Protein AF-A0A8D8GTT7-F1 (afdb_monomer_lite)

Structure (mmCIF, N/CA/C/O backbone):
data_AF-A0A8D8GTT7-F1
#
_entry.id   AF-A0A8D8GTT7-F1
#
loop_
_atom_site.group_PDB
_atom_site.id
_atom_site.type_symbol
_atom_site.label_atom_id
_atom_site.label_alt_id
_atom_site.label_comp_id
_atom_site.label_asym_id
_atom_site.label_entity_id
_atom_site.label_seq_id
_atom_site.pdbx_PDB_ins_code
_atom_site.Cartn_x
_atom_site.Cartn_y
_atom_site.Cartn_z
_atom_site.occupancy
_atom_site.B_iso_or_equiv
_atom_site.auth_seq_id
_atom_site.auth_comp_id
_atom_site.auth_asym_id
_atom_site.auth_atom_id
_atom_site.pdbx_PDB_model_num
ATOM 1 N N . LEU A 1 1 ? 1.582 7.069 -8.008 1.00 61.53 1 LEU A N 1
ATOM 2 C CA . LEU A 1 1 ? 1.703 7.509 -9.426 1.00 61.53 1 LEU A CA 1
ATOM 3 C C . LEU A 1 1 ? 2.806 8.546 -9.650 1.00 61.53 1 LEU A C 1
ATOM 5 O O . LEU A 1 1 ? 3.603 8.346 -10.556 1.00 61.53 1 LEU A O 1
ATOM 9 N N . ALA A 1 2 ? 2.917 9.606 -8.837 1.00 77.06 2 ALA A N 1
ATOM 10 C CA . ALA A 1 2 ? 4.012 10.581 -8.972 1.00 77.06 2 ALA A CA 1
ATOM 11 C C . ALA A 1 2 ? 5.412 9.931 -8.905 1.00 77.06 2 ALA A C 1
ATOM 13 O O . ALA A 1 2 ? 6.257 10.227 -9.741 1.00 77.06 2 ALA A O 1
ATOM 14 N N . ALA A 1 3 ? 5.618 8.973 -7.991 1.00 79.38 3 ALA A N 1
ATOM 15 C CA . ALA A 1 3 ? 6.864 8.206 -7.886 1.00 79.38 3 ALA A CA 1
ATOM 16 C C . ALA A 1 3 ? 7.185 7.370 -9.147 1.00 79.38 3 ALA A C 1
ATOM 18 O O . ALA A 1 3 ? 8.339 7.277 -9.541 1.00 79.38 3 ALA A O 1
ATOM 19 N N . TRP A 1 4 ? 6.172 6.838 -9.850 1.00 80.38 4 TRP A N 1
ATOM 20 C CA . TRP A 1 4 ? 6.365 6.100 -11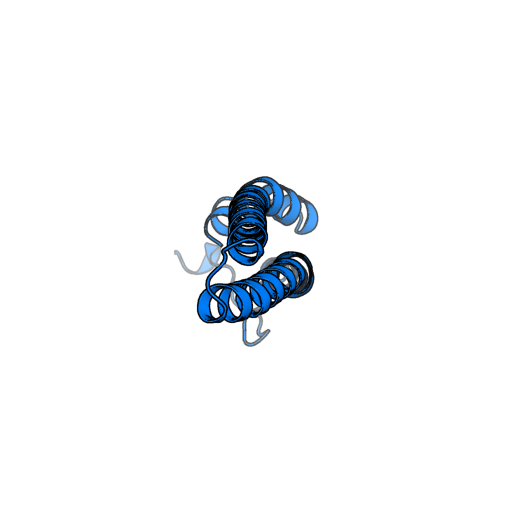.115 1.00 80.38 4 TRP A CA 1
ATOM 21 C C . TRP A 1 4 ? 6.848 7.002 -12.254 1.00 80.38 4 TRP A C 1
ATOM 23 O O . TRP A 1 4 ? 7.652 6.593 -13.082 1.00 80.38 4 TRP A O 1
ATOM 33 N N . ARG A 1 5 ? 6.373 8.252 -12.291 1.00 77.88 5 ARG A N 1
ATOM 34 C CA . ARG A 1 5 ? 6.825 9.242 -13.282 1.00 77.88 5 ARG A CA 1
ATOM 35 C C . ARG A 1 5 ? 8.234 9.766 -12.999 1.00 77.88 5 ARG A C 1
ATOM 37 O O . ARG A 1 5 ? 8.859 10.312 -13.897 1.00 77.88 5 ARG A O 1
ATOM 44 N N . ARG A 1 6 ? 8.719 9.625 -11.761 1.00 77.31 6 ARG A N 1
ATOM 45 C CA . ARG A 1 6 ? 10.073 10.027 -11.358 1.00 77.31 6 ARG A CA 1
ATOM 46 C C . ARG A 1 6 ? 11.123 8.947 -11.629 1.00 77.31 6 ARG A C 1
ATOM 48 O O . ARG A 1 6 ? 12.304 9.278 -11.681 1.00 77.31 6 ARG A O 1
ATOM 55 N N . THR A 1 7 ? 10.733 7.683 -11.816 1.00 77.44 7 THR A N 1
ATOM 56 C CA . THR A 1 7 ? 11.680 6.616 -12.168 1.00 77.44 7 THR A CA 1
ATOM 57 C C . THR A 1 7 ? 12.070 6.683 -13.645 1.00 77.44 7 THR A C 1
ATOM 59 O O . THR A 1 7 ? 11.242 6.926 -14.521 1.00 77.44 7 THR A O 1
ATOM 62 N N . SER A 1 8 ? 13.356 6.457 -13.931 1.00 71.56 8 SER A N 1
ATOM 63 C CA . SER A 1 8 ? 13.895 6.491 -15.295 1.00 71.56 8 SER A CA 1
ATOM 64 C C . SER A 1 8 ? 13.243 5.430 -16.184 1.00 71.56 8 SER A C 1
ATOM 66 O O . SER A 1 8 ? 13.208 4.252 -15.832 1.00 71.56 8 SER A O 1
ATOM 68 N N . VAL A 1 9 ? 12.802 5.836 -17.377 1.00 69.44 9 VAL A N 1
ATOM 69 C CA . VAL A 1 9 ? 12.178 4.963 -18.393 1.00 69.44 9 VAL A CA 1
ATOM 70 C C . VAL A 1 9 ? 13.164 3.923 -18.953 1.00 69.44 9 VAL A C 1
ATOM 72 O O . VAL A 1 9 ? 12.750 2.934 -19.547 1.00 69.44 9 VAL A O 1
ATOM 75 N N . LYS A 1 10 ? 14.475 4.112 -18.739 1.00 70.31 10 LYS A N 1
ATOM 76 C CA . LYS A 1 10 ? 15.531 3.201 -19.218 1.00 70.31 10 LYS A CA 1
ATOM 77 C C . LYS A 1 10 ? 15.695 1.933 -18.370 1.00 70.31 10 LYS A C 1
ATOM 79 O O . LYS A 1 10 ? 16.365 1.008 -18.814 1.00 70.31 10 LYS A O 1
ATOM 84 N N . LEU A 1 11 ? 15.141 1.908 -17.157 1.00 76.38 11 LEU A N 1
ATOM 85 C CA . LEU A 1 11 ? 15.217 0.762 -16.246 1.00 76.38 11 LEU A CA 1
ATOM 86 C C . LEU A 1 11 ? 14.181 -0.302 -16.615 1.00 76.38 11 LEU A C 1
ATOM 88 O O . LEU A 1 11 ? 13.122 0.006 -17.172 1.00 76.38 11 LEU A O 1
ATOM 92 N N . SER A 1 12 ? 14.463 -1.555 -16.260 1.00 82.56 12 SER A N 1
ATOM 93 C CA . SER A 1 12 ? 13.512 -2.646 -16.465 1.00 82.56 12 SER A CA 1
ATOM 94 C C . SER A 1 12 ? 12.234 -2.425 -15.637 1.00 82.56 12 SER A C 1
ATOM 96 O O . SER A 1 12 ? 12.255 -1.807 -14.571 1.00 82.56 12 SER A O 1
ATOM 98 N N . VAL A 1 13 ? 11.089 -2.922 -16.122 1.00 82.31 13 VAL A N 1
ATOM 99 C CA . VAL A 1 13 ? 9.788 -2.772 -15.433 1.00 82.31 13 VAL A CA 1
ATOM 100 C C . VAL A 1 13 ? 9.830 -3.252 -13.969 1.00 82.31 13 VAL A C 1
ATOM 102 O O . VAL A 1 13 ? 9.313 -2.528 -13.114 1.00 82.31 13 VAL A O 1
ATOM 105 N N . PRO A 1 14 ? 10.464 -4.399 -13.633 1.00 84.75 14 PRO A N 1
ATOM 106 C CA . PRO A 1 14 ? 10.581 -4.849 -12.245 1.00 84.75 14 PRO A CA 1
ATOM 107 C C . PRO A 1 14 ? 11.392 -3.891 -11.363 1.00 84.75 14 PRO A C 1
ATOM 109 O O . PRO A 1 14 ? 10.969 -3.594 -10.249 1.00 84.75 14 PRO A O 1
ATOM 112 N N . GLU A 1 15 ? 12.510 -3.352 -11.860 1.00 85.81 15 GLU A N 1
ATOM 113 C CA . GLU A 1 15 ? 13.337 -2.391 -11.112 1.00 85.81 15 GLU A CA 1
ATOM 114 C C . GLU A 1 15 ? 12.598 -1.066 -10.891 1.00 85.81 15 GLU A C 1
ATOM 116 O O . GLU A 1 15 ? 12.575 -0.544 -9.774 1.00 85.81 15 GLU A O 1
ATOM 121 N N . ARG A 1 16 ? 11.923 -0.541 -11.926 1.00 85.19 16 ARG A N 1
ATOM 122 C CA . ARG A 1 16 ? 11.093 0.673 -11.806 1.00 85.19 16 ARG A CA 1
ATOM 123 C C . ARG A 1 16 ? 9.97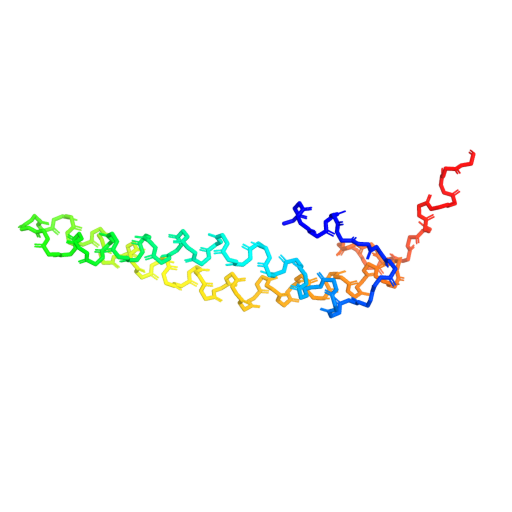4 0.484 -10.788 1.00 85.19 16 ARG A C 1
ATOM 125 O O . ARG A 1 16 ? 9.690 1.406 -10.022 1.00 85.19 16 ARG A O 1
ATOM 132 N N . MET A 1 17 ? 9.347 -0.694 -10.771 1.00 87.31 17 MET A N 1
ATOM 133 C CA . MET A 1 17 ? 8.316 -1.020 -9.786 1.00 87.31 17 MET A CA 1
ATOM 134 C C . MET A 1 17 ? 8.892 -1.125 -8.381 1.00 87.31 17 MET A C 1
ATOM 136 O O . MET A 1 17 ? 8.291 -0.574 -7.465 1.00 87.31 17 MET A O 1
ATOM 140 N N . GLY A 1 18 ? 10.052 -1.764 -8.215 1.00 86.00 18 GLY A N 1
ATOM 141 C CA . GLY A 1 18 ? 10.734 -1.871 -6.927 1.00 86.00 18 GLY A CA 1
ATOM 142 C C . GLY A 1 18 ? 11.028 -0.500 -6.320 1.00 86.00 18 GLY A C 1
ATOM 143 O O . GLY A 1 18 ? 10.629 -0.232 -5.189 1.00 86.00 18 GLY A O 1
ATOM 144 N N . HIS A 1 19 ? 11.619 0.411 -7.098 1.00 86.44 19 HIS A N 1
ATOM 145 C CA . HIS A 1 19 ? 11.874 1.783 -6.647 1.00 86.44 19 HIS A CA 1
ATOM 146 C C . HIS A 1 19 ? 10.586 2.548 -6.324 1.00 86.44 19 HIS A C 1
ATOM 148 O O . HIS A 1 19 ? 10.496 3.205 -5.289 1.00 86.44 19 HIS A O 1
ATOM 154 N N . MET A 1 20 ? 9.566 2.439 -7.179 1.00 87.81 20 MET A N 1
ATOM 155 C CA . MET A 1 20 ? 8.295 3.130 -6.964 1.00 87.81 20 MET A CA 1
ATOM 156 C C . MET A 1 20 ? 7.560 2.624 -5.720 1.00 87.81 20 MET A C 1
ATOM 158 O O . MET A 1 20 ? 7.044 3.430 -4.946 1.00 87.81 20 MET A O 1
ATOM 162 N N . MET A 1 21 ? 7.527 1.307 -5.514 1.00 87.12 21 MET A N 1
ATOM 163 C CA . MET A 1 21 ? 6.926 0.684 -4.336 1.00 87.12 21 MET A CA 1
ATOM 164 C C . MET A 1 21 ? 7.726 0.989 -3.070 1.00 87.12 21 MET A C 1
ATOM 166 O O . MET A 1 21 ? 7.116 1.264 -2.044 1.00 87.12 21 MET A O 1
ATOM 170 N N . SER A 1 22 ? 9.059 1.039 -3.134 1.00 88.44 22 SER A N 1
ATOM 171 C CA . SER A 1 22 ? 9.891 1.381 -1.973 1.00 88.44 22 SER A CA 1
ATOM 172 C C . SER A 1 22 ? 9.563 2.753 -1.379 1.00 88.44 22 SER A C 1
ATOM 174 O O . SER A 1 22 ? 9.691 2.924 -0.173 1.00 88.44 22 SER A O 1
ATOM 176 N N . GLU A 1 23 ? 9.145 3.729 -2.186 1.00 86.88 23 GLU A N 1
ATOM 177 C CA . GLU A 1 23 ? 8.716 5.036 -1.671 1.00 86.88 23 GLU A CA 1
ATOM 178 C C . GLU A 1 23 ? 7.205 5.085 -1.412 1.00 86.88 23 GLU A C 1
ATOM 180 O O . GLU A 1 23 ? 6.753 5.464 -0.330 1.00 86.88 23 GLU A O 1
ATOM 185 N N . ALA A 1 24 ? 6.397 4.700 -2.404 1.00 88.44 24 ALA A N 1
ATOM 186 C CA . ALA A 1 24 ? 4.951 4.882 -2.339 1.00 88.44 24 ALA A CA 1
ATOM 187 C C . ALA A 1 24 ? 4.270 3.883 -1.393 1.00 88.44 24 ALA A C 1
ATOM 189 O O . ALA A 1 24 ? 3.370 4.269 -0.646 1.00 88.44 24 ALA A O 1
ATOM 190 N N . ALA A 1 25 ? 4.695 2.614 -1.393 1.00 87.31 25 ALA A N 1
ATOM 191 C CA . ALA A 1 25 ? 4.078 1.587 -0.554 1.00 87.31 25 ALA A CA 1
ATOM 192 C C . ALA A 1 25 ? 4.390 1.799 0.933 1.00 87.31 25 ALA A C 1
ATOM 194 O O . ALA A 1 25 ? 3.555 1.467 1.775 1.00 87.31 25 ALA A O 1
ATOM 195 N N . VAL A 1 26 ? 5.537 2.404 1.265 1.00 90.06 26 VAL A N 1
ATOM 196 C CA . VAL A 1 26 ? 5.883 2.766 2.649 1.00 90.06 26 VAL A CA 1
ATOM 197 C C . VAL A 1 26 ? 4.905 3.803 3.193 1.00 90.06 26 VAL A C 1
ATOM 199 O O . VAL A 1 26 ? 4.320 3.583 4.250 1.00 90.06 26 VAL A O 1
ATOM 202 N N . SER A 1 27 ? 4.650 4.886 2.449 1.00 91.50 27 SER A N 1
ATOM 203 C CA . SER A 1 27 ? 3.684 5.911 2.870 1.00 91.50 27 SER A CA 1
ATOM 204 C C . SER A 1 27 ? 2.287 5.327 3.081 1.00 91.50 27 SER A C 1
ATOM 206 O O . SER A 1 27 ? 1.657 5.612 4.094 1.00 91.50 27 SER A O 1
ATOM 208 N N . ILE A 1 28 ? 1.816 4.494 2.147 1.00 90.94 28 ILE A N 1
ATOM 209 C CA . ILE A 1 28 ? 0.491 3.865 2.230 1.00 90.94 28 ILE A CA 1
ATOM 210 C 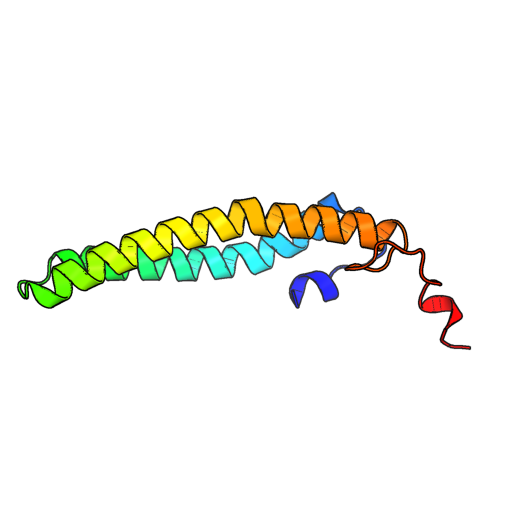C . ILE A 1 28 ? 0.416 2.935 3.443 1.00 90.94 28 ILE A C 1
ATOM 212 O O . ILE A 1 28 ? -0.546 2.994 4.200 1.00 90.94 28 ILE A O 1
ATOM 216 N N . THR A 1 29 ? 1.451 2.122 3.667 1.00 91.94 29 THR A N 1
ATOM 217 C CA . THR A 1 29 ? 1.506 1.196 4.806 1.00 91.94 29 THR A CA 1
ATOM 218 C C . THR A 1 29 ? 1.485 1.937 6.137 1.00 91.94 29 THR A C 1
ATOM 220 O O . THR A 1 29 ? 0.756 1.526 7.032 1.00 91.94 29 THR A O 1
ATOM 223 N N . ILE A 1 30 ? 2.226 3.040 6.272 1.00 92.69 30 ILE A N 1
ATOM 224 C CA . ILE A 1 30 ? 2.230 3.842 7.505 1.00 92.69 30 ILE A CA 1
ATOM 225 C C . ILE A 1 30 ? 0.837 4.417 7.781 1.00 92.69 30 ILE A C 1
ATOM 227 O O . ILE A 1 30 ? 0.348 4.307 8.908 1.00 92.69 30 ILE A O 1
ATOM 231 N N . THR A 1 31 ? 0.185 4.995 6.768 1.00 93.56 31 THR A N 1
ATOM 232 C CA . THR A 1 31 ? -1.176 5.530 6.910 1.00 93.56 31 THR A CA 1
ATOM 233 C C . THR A 1 31 ? -2.160 4.426 7.292 1.00 93.56 31 THR A C 1
ATOM 235 O O . THR A 1 31 ? -2.794 4.523 8.338 1.00 93.56 31 THR A O 1
ATOM 238 N N . SER A 1 32 ? -2.217 3.330 6.527 1.00 92.69 32 SER A N 1
ATOM 239 C CA . SER A 1 32 ? -3.139 2.220 6.800 1.00 92.69 32 SER A CA 1
ATOM 240 C C . SER A 1 32 ? -2.897 1.569 8.163 1.00 92.69 32 SER A C 1
ATOM 242 O O . SER A 1 32 ? -3.855 1.250 8.859 1.00 92.69 32 SER A O 1
ATOM 244 N N . LEU A 1 33 ? -1.638 1.406 8.581 1.00 91.69 33 LEU A N 1
ATOM 245 C CA . LEU A 1 33 ? -1.304 0.854 9.894 1.00 91.69 33 LEU A CA 1
ATOM 246 C C . LEU A 1 33 ? -1.778 1.773 11.025 1.00 91.69 33 LEU A C 1
ATOM 248 O O . LEU A 1 33 ? -2.352 1.303 12.006 1.00 91.69 33 LEU A O 1
ATOM 252 N N . THR A 1 34 ? -1.560 3.079 10.886 1.00 93.94 34 THR A N 1
ATOM 253 C CA . THR A 1 34 ? -1.989 4.057 11.893 1.00 93.94 34 THR A CA 1
ATOM 254 C C . THR A 1 34 ? -3.517 4.118 11.985 1.00 93.94 34 THR A C 1
ATOM 256 O O . THR A 1 34 ? -4.061 4.166 13.091 1.00 93.94 34 THR A O 1
ATOM 259 N N . ASP A 1 35 ? -4.217 4.031 10.852 1.00 92.19 35 ASP A N 1
ATOM 260 C CA . ASP A 1 35 ? -5.680 3.955 10.806 1.00 92.19 35 ASP A CA 1
ATOM 261 C C . ASP A 1 35 ? -6.191 2.676 11.485 1.00 92.19 35 ASP A C 1
ATOM 263 O O . ASP A 1 35 ? -7.087 2.735 12.327 1.00 92.19 35 ASP A O 1
ATOM 267 N N . MET A 1 36 ? -5.581 1.520 11.194 1.00 91.25 36 MET A N 1
ATOM 268 C CA . MET A 1 36 ? -5.921 0.246 11.840 1.00 91.25 36 MET A CA 1
ATOM 269 C C . MET A 1 36 ? -5.764 0.314 13.364 1.00 91.25 36 MET A C 1
ATOM 271 O O . MET A 1 36 ? -6.670 -0.099 14.089 1.00 91.25 36 MET A O 1
ATOM 275 N N . LEU A 1 37 ? -4.655 0.874 13.857 1.00 92.06 37 LEU A N 1
ATOM 276 C CA . LEU A 1 37 ? -4.431 1.072 15.293 1.00 92.06 37 LEU A CA 1
ATOM 277 C C . LEU A 1 37 ? -5.480 2.010 15.904 1.00 92.06 37 LEU A C 1
ATOM 279 O O . LEU A 1 37 ? -6.026 1.719 16.970 1.00 92.06 37 LEU A O 1
ATOM 283 N N . SER A 1 38 ? -5.803 3.103 15.211 1.00 92.31 38 SER A N 1
ATOM 284 C CA . SER A 1 38 ? -6.811 4.071 15.654 1.00 92.31 38 SER A CA 1
ATOM 285 C C . SER A 1 38 ? -8.197 3.432 15.764 1.00 92.31 38 SER A C 1
ATOM 287 O O . SER A 1 38 ? -8.895 3.634 16.759 1.00 92.31 38 SER A O 1
ATOM 289 N N . PHE A 1 39 ? -8.584 2.600 14.793 1.00 90.75 39 PHE A N 1
ATOM 290 C CA . PHE A 1 39 ? -9.854 1.878 14.836 1.00 90.75 39 PHE A CA 1
ATOM 291 C C . PHE A 1 39 ? -9.875 0.778 15.896 1.00 90.75 39 PHE A C 1
ATOM 293 O O . PHE A 1 39 ? -10.896 0.621 16.563 1.00 90.75 39 PHE A O 1
ATOM 300 N N . TRP A 1 40 ? -8.770 0.063 16.123 1.00 87.75 40 TRP A N 1
ATOM 301 C CA . TRP A 1 40 ? -8.682 -0.905 17.222 1.00 87.75 40 TRP A CA 1
ATOM 302 C C . TRP A 1 40 ? -8.854 -0.254 18.591 1.00 87.75 40 TRP A C 1
ATOM 304 O O . TRP A 1 40 ? -9.615 -0.765 19.412 1.00 87.75 40 TRP A O 1
ATOM 314 N N . ILE A 1 41 ? -8.225 0.899 18.822 1.00 91.38 41 ILE A N 1
ATOM 315 C CA . ILE A 1 41 ? -8.434 1.672 20.053 1.00 91.38 41 ILE A CA 1
ATOM 316 C C . ILE A 1 41 ? -9.885 2.177 20.123 1.00 91.38 41 ILE A C 1
ATOM 318 O O . ILE A 1 41 ? -10.505 2.132 21.185 1.00 91.38 41 ILE A O 1
ATOM 322 N N . GLY A 1 42 ? -10.464 2.588 18.992 1.00 88.94 42 GLY A N 1
ATOM 323 C CA . GLY A 1 42 ? -11.857 3.031 18.901 1.00 88.94 42 GLY A CA 1
ATOM 324 C C . GLY A 1 42 ? -12.892 1.962 19.277 1.00 88.94 42 GLY A C 1
ATOM 325 O O . GLY A 1 42 ? -13.932 2.297 19.840 1.00 88.94 42 GLY A O 1
ATOM 326 N N . ILE A 1 43 ? -12.597 0.675 19.065 1.00 88.50 43 ILE A N 1
ATOM 327 C CA . ILE A 1 43 ? -13.466 -0.438 19.494 1.00 88.50 43 ILE A CA 1
ATOM 328 C C . ILE A 1 43 ? -13.521 -0.558 21.027 1.00 88.50 43 ILE A C 1
ATOM 330 O O . ILE A 1 43 ? -14.545 -0.962 21.571 1.00 88.50 43 ILE A O 1
ATOM 334 N N . ALA A 1 44 ? -12.468 -0.162 21.747 1.00 88.38 44 ALA A N 1
ATOM 335 C CA . ALA A 1 44 ? -12.459 -0.178 23.213 1.00 88.38 44 ALA A CA 1
ATOM 336 C C . ALA A 1 44 ? -13.297 0.957 23.841 1.00 88.38 44 ALA A C 1
ATOM 338 O O . ALA A 1 44 ? -13.458 1.013 25.061 1.00 88.38 44 ALA A O 1
ATOM 339 N N . CYS A 1 45 ? -13.832 1.873 23.028 1.00 90.56 45 CYS A N 1
ATOM 340 C CA . CYS A 1 45 ? -14.646 2.986 23.494 1.00 90.56 45 CYS A CA 1
ATOM 341 C C . CYS A 1 45 ? -15.976 2.481 24.098 1.00 90.56 45 CYS A C 1
ATOM 343 O O . CYS A 1 45 ? -16.610 1.603 23.512 1.00 90.56 45 CYS A O 1
ATOM 345 N N . PRO A 1 46 ? -16.460 3.040 25.225 1.00 87.88 46 PRO A N 1
ATOM 346 C CA . PRO A 1 46 ? -17.692 2.580 25.879 1.00 87.88 46 PRO A CA 1
ATOM 347 C C . PRO A 1 46 ? -18.982 2.925 25.112 1.00 87.88 46 PRO A C 1
ATOM 349 O O . PRO A 1 46 ? -20.061 2.497 25.515 1.00 87.88 46 PRO A O 1
ATOM 352 N N . PHE A 1 47 ? -18.904 3.703 24.025 1.00 92.06 47 PHE A N 1
ATOM 353 C CA . PHE A 1 47 ? -20.063 4.118 23.234 1.00 92.06 47 PHE A CA 1
ATOM 354 C C . PHE A 1 47 ? -20.382 3.105 22.114 1.00 92.06 47 PHE A C 1
ATOM 356 O O . PHE A 1 47 ? -19.600 2.995 21.166 1.00 92.06 47 PHE A O 1
ATOM 363 N N . PRO A 1 48 ? -21.554 2.435 22.128 1.00 87.56 48 PRO A N 1
ATOM 364 C CA . PRO A 1 48 ? -21.880 1.366 21.171 1.00 87.56 48 PRO A CA 1
ATOM 365 C C . PRO A 1 48 ? -21.867 1.798 19.696 1.00 87.56 48 PRO A C 1
ATOM 367 O O . PRO A 1 48 ? -21.461 1.037 18.824 1.00 87.56 48 PRO A O 1
ATOM 370 N N . SER A 1 49 ? -22.270 3.039 19.406 1.00 91.12 49 SER A N 1
ATOM 371 C CA . SER A 1 49 ? -22.245 3.590 18.040 1.00 91.12 49 SER A CA 1
ATOM 372 C C . SER A 1 49 ? -20.817 3.677 17.479 1.00 91.12 49 SER A C 1
ATOM 374 O O . SER A 1 49 ? -20.566 3.317 16.328 1.00 91.12 49 SER A O 1
ATOM 376 N N . VAL A 1 50 ? -19.860 4.083 18.322 1.00 91.50 50 VAL A N 1
ATOM 377 C CA . VAL A 1 50 ? -18.444 4.200 17.947 1.00 91.50 50 VAL A CA 1
ATOM 378 C C . VAL A 1 50 ? -17.840 2.820 17.708 1.00 91.50 50 VAL A C 1
ATOM 380 O O . VAL A 1 50 ? -17.117 2.641 16.735 1.00 91.50 50 VAL A O 1
ATOM 383 N N . GLN A 1 51 ? -18.196 1.825 18.524 1.00 90.06 51 GLN A N 1
ATOM 384 C CA . GLN A 1 51 ? -17.725 0.449 18.344 1.00 90.06 51 GLN A CA 1
ATOM 385 C C . GLN A 1 51 ? -18.112 -0.105 16.973 1.00 90.06 51 GLN A C 1
ATOM 387 O O . GLN A 1 51 ? -17.249 -0.576 16.235 1.00 90.06 51 GLN A O 1
ATOM 392 N N . ILE A 1 52 ? -19.391 0.023 16.601 1.00 92.44 52 ILE A N 1
ATOM 393 C CA . ILE A 1 52 ? -19.899 -0.442 15.308 1.00 92.44 52 ILE A CA 1
ATOM 394 C C . ILE A 1 52 ? -19.157 0.262 14.165 1.00 92.44 52 ILE A C 1
ATOM 396 O O . ILE A 1 52 ? -18.636 -0.397 13.263 1.00 92.44 52 ILE A O 1
ATOM 400 N N . PHE A 1 53 ? -19.046 1.592 14.225 1.00 92.25 53 PHE A N 1
ATOM 401 C CA . PHE A 1 53 ? -18.331 2.375 13.218 1.00 92.25 53 PHE A CA 1
ATOM 402 C C . PHE A 1 53 ? -16.858 1.960 13.081 1.00 92.25 53 PHE A C 1
ATOM 404 O O . PHE A 1 53 ? -16.379 1.746 11.964 1.00 92.25 53 PHE A O 1
ATOM 411 N N . CYS A 1 54 ? -16.143 1.817 14.198 1.00 91.81 54 CYS A N 1
ATOM 412 C CA . CYS A 1 54 ? -14.731 1.449 14.208 1.00 91.81 54 CYS A CA 1
ATOM 413 C C . CYS A 1 54 ? -14.506 0.007 13.734 1.00 91.81 54 CYS A C 1
ATOM 415 O O . CYS A 1 54 ? -13.532 -0.241 13.028 1.00 91.81 54 CYS A O 1
ATOM 417 N N . THR A 1 55 ? -15.409 -0.933 14.034 1.00 90.19 55 THR A N 1
ATOM 418 C CA . THR A 1 55 ? -15.333 -2.301 13.497 1.00 90.19 55 THR A CA 1
ATOM 419 C C . THR A 1 55 ? -15.486 -2.320 11.975 1.00 90.19 55 THR A C 1
ATOM 421 O O . THR A 1 55 ? -14.641 -2.899 11.291 1.00 90.19 55 THR A O 1
ATOM 424 N N . TYR A 1 56 ? -16.507 -1.656 11.420 1.00 93.31 56 TYR A N 1
ATOM 425 C CA . TYR A 1 56 ? -16.696 -1.605 9.963 1.00 93.31 56 TYR A CA 1
ATOM 426 C C . TYR A 1 56 ? -15.557 -0.865 9.257 1.00 93.31 56 TYR A C 1
ATOM 428 O O . TYR A 1 56 ? -15.046 -1.346 8.245 1.00 93.31 56 TYR A O 1
ATOM 436 N N . SER A 1 57 ? -15.124 0.273 9.805 1.00 92.94 57 SER A N 1
ATOM 437 C CA . SER A 1 57 ? -14.032 1.065 9.231 1.00 92.94 57 SER A CA 1
ATOM 438 C C . SER A 1 57 ? -12.700 0.320 9.291 1.00 92.94 57 SER A C 1
ATOM 440 O O . SER A 1 57 ? -11.970 0.303 8.303 1.00 92.94 57 SER A O 1
ATOM 442 N N . GLY A 1 58 ? -12.412 -0.375 10.397 1.00 91.62 58 GLY A N 1
ATOM 443 C CA . GLY A 1 58 ? -11.227 -1.222 10.524 1.00 91.62 58 GLY A CA 1
ATOM 444 C C . GLY A 1 58 ? -11.200 -2.343 9.483 1.00 91.62 58 GLY A C 1
ATOM 445 O O . GLY A 1 58 ? -10.190 -2.528 8.807 1.00 91.62 58 GLY A O 1
ATOM 446 N N . LEU A 1 59 ? -12.325 -3.039 9.274 1.00 91.62 59 LEU A N 1
ATOM 447 C CA . LEU A 1 59 ? -12.441 -4.057 8.222 1.00 91.62 59 LEU A CA 1
ATOM 448 C C . LEU A 1 59 ? -12.255 -3.462 6.817 1.00 91.62 59 LEU A C 1
ATOM 450 O O . LEU A 1 59 ? -11.541 -4.042 5.995 1.00 91.62 59 LEU A O 1
ATOM 454 N N . ALA A 1 60 ? -12.850 -2.298 6.547 1.00 93.12 60 ALA A N 1
ATOM 455 C CA . ALA A 1 60 ? -12.710 -1.605 5.270 1.00 93.12 60 ALA A CA 1
ATOM 456 C C . ALA A 1 60 ? -11.256 -1.178 4.998 1.00 93.12 60 ALA A C 1
ATOM 458 O O . ALA A 1 60 ? -10.754 -1.374 3.889 1.00 93.12 60 ALA A O 1
ATOM 459 N N . VAL A 1 61 ? -10.544 -0.653 6.000 1.00 92.62 61 VAL A N 1
ATOM 460 C CA . VAL A 1 61 ? -9.127 -0.283 5.862 1.00 92.62 61 VAL A CA 1
ATOM 461 C C . VAL A 1 61 ? -8.245 -1.512 5.648 1.00 92.62 61 VAL A C 1
ATOM 463 O O . VAL A 1 61 ? -7.419 -1.507 4.736 1.00 92.62 61 VAL A O 1
ATOM 466 N N . CYS A 1 62 ? -8.464 -2.601 6.388 1.00 90.06 62 CYS A N 1
ATOM 467 C CA . CYS A 1 62 ? -7.749 -3.860 6.157 1.00 90.06 62 CYS A CA 1
ATOM 468 C C . CYS A 1 62 ? -7.935 -4.366 4.718 1.00 90.06 62 CYS A C 1
ATOM 470 O O . CYS A 1 62 ? -6.968 -4.724 4.043 1.00 90.06 62 CYS A O 1
ATOM 472 N N . PHE A 1 63 ? -9.177 -4.372 4.229 1.00 92.56 63 PHE A N 1
ATOM 473 C CA . PHE A 1 63 ? -9.483 -4.833 2.878 1.00 92.56 63 PHE A CA 1
ATOM 474 C C . PHE A 1 63 ? -8.874 -3.922 1.805 1.00 92.56 63 PHE A C 1
ATOM 476 O O . PHE A 1 63 ? -8.258 -4.406 0.854 1.00 92.56 63 PHE A O 1
ATOM 483 N N . THR A 1 64 ? -9.003 -2.604 1.963 1.00 91.62 64 THR A N 1
ATOM 484 C CA . THR A 1 64 ? -8.436 -1.640 1.010 1.00 91.62 64 THR A CA 1
ATOM 485 C C . THR A 1 64 ? -6.913 -1.701 0.980 1.00 91.62 64 THR A C 1
ATOM 487 O O . THR A 1 64 ? -6.355 -1.656 -0.114 1.00 91.62 64 THR A O 1
ATOM 490 N N . TYR A 1 65 ? -6.240 -1.895 2.120 1.00 91.50 65 TYR A N 1
ATOM 491 C CA . TYR A 1 65 ? -4.791 -2.102 2.170 1.00 91.50 65 TYR A CA 1
ATOM 492 C C . TYR A 1 65 ? -4.363 -3.336 1.365 1.00 91.50 65 TYR A C 1
ATOM 494 O O . TYR A 1 65 ? -3.504 -3.235 0.485 1.00 91.50 65 TYR A O 1
ATOM 502 N N . LEU A 1 66 ? -5.014 -4.484 1.590 1.00 91.38 66 LEU A N 1
ATOM 503 C CA . LEU A 1 66 ? -4.737 -5.711 0.836 1.00 91.38 66 LEU A CA 1
ATOM 504 C C . LEU A 1 66 ? -4.962 -5.516 -0.666 1.00 91.38 66 LEU A C 1
ATOM 506 O O . LEU A 1 66 ? -4.127 -5.924 -1.477 1.00 91.38 66 LEU A O 1
ATOM 510 N N . TRP A 1 67 ? -6.057 -4.857 -1.043 1.00 92.19 67 TRP A N 1
ATOM 511 C CA . TRP A 1 67 ? -6.371 -4.560 -2.439 1.00 92.19 67 TRP A CA 1
ATOM 512 C C . TRP A 1 67 ? -5.339 -3.618 -3.083 1.00 92.19 67 TRP A C 1
ATOM 514 O O . TRP A 1 67 ? -4.942 -3.822 -4.232 1.00 92.19 67 TRP A O 1
ATOM 524 N N . HIS A 1 68 ? -4.838 -2.630 -2.337 1.00 89.06 68 HIS A N 1
ATOM 525 C CA . HIS A 1 68 ? -3.827 -1.693 -2.826 1.00 89.06 68 HIS A CA 1
ATOM 526 C C . HIS A 1 68 ? -2.457 -2.360 -3.033 1.00 89.06 68 HIS A C 1
ATOM 528 O O . HIS A 1 68 ? -1.772 -2.087 -4.019 1.00 89.06 68 HIS A O 1
ATOM 534 N N . VAL A 1 69 ? -2.055 -3.258 -2.129 1.00 87.94 69 VAL A N 1
ATOM 535 C CA . VAL A 1 69 ? -0.760 -3.954 -2.223 1.00 87.94 69 VAL A CA 1
ATOM 536 C C . VAL A 1 69 ? -0.774 -5.044 -3.294 1.00 87.94 69 VAL A C 1
ATOM 538 O O . VAL A 1 69 ? 0.239 -5.264 -3.948 1.00 87.94 69 VAL A O 1
ATOM 541 N N . THR A 1 70 ? -1.903 -5.725 -3.500 1.00 89.12 70 THR A N 1
ATOM 542 C CA . THR A 1 70 ? -1.984 -6.856 -4.440 1.00 89.12 70 THR A CA 1
ATOM 543 C C . THR A 1 70 ? -2.499 -6.430 -5.811 1.00 89.12 70 THR A C 1
ATOM 545 O O . THR A 1 70 ? -1.751 -6.414 -6.789 1.00 89.12 70 THR A O 1
ATOM 548 N N . PHE A 1 71 ? -3.775 -6.059 -5.891 1.00 89.06 71 PHE A N 1
ATOM 549 C CA . PHE A 1 71 ? -4.465 -5.798 -7.147 1.00 89.06 71 PHE A CA 1
ATOM 550 C C . PHE A 1 71 ? -3.924 -4.549 -7.837 1.00 89.06 71 PHE A C 1
ATOM 552 O O . PHE A 1 71 ? -3.543 -4.599 -9.006 1.00 89.06 71 PHE A O 1
ATOM 559 N N . PHE A 1 72 ? -3.818 -3.437 -7.107 1.00 88.38 72 PHE A N 1
ATOM 560 C CA . PHE A 1 72 ? -3.321 -2.195 -7.692 1.00 88.38 72 PHE A CA 1
ATOM 561 C C . PHE A 1 72 ? -1.847 -2.305 -8.118 1.00 88.38 72 PHE A C 1
ATOM 563 O O . PHE A 1 72 ? -1.495 -1.860 -9.213 1.00 88.38 72 PHE A O 1
ATOM 570 N N . ALA A 1 73 ? -0.997 -2.965 -7.324 1.00 88.00 73 ALA A N 1
ATOM 571 C CA . ALA A 1 73 ? 0.392 -3.223 -7.711 1.00 88.00 73 ALA A CA 1
ATOM 572 C C . ALA A 1 73 ? 0.494 -4.113 -8.964 1.00 88.00 73 ALA A C 1
ATOM 574 O O . ALA A 1 73 ? 1.285 -3.819 -9.861 1.00 88.00 73 ALA A O 1
ATOM 575 N N . ALA A 1 74 ? -0.343 -5.150 -9.081 1.00 88.94 74 ALA A N 1
ATOM 576 C CA . ALA A 1 74 ? -0.398 -5.995 -10.273 1.00 88.94 74 ALA A CA 1
ATOM 577 C C . ALA A 1 74 ? -0.838 -5.207 -11.519 1.00 88.94 74 ALA A C 1
ATOM 579 O O . ALA A 1 74 ? -0.196 -5.299 -12.567 1.00 88.94 74 ALA A O 1
ATOM 580 N N . CYS A 1 75 ? -1.876 -4.372 -11.408 1.00 89.19 75 CYS A N 1
ATOM 581 C CA . CYS A 1 75 ? -2.301 -3.491 -12.498 1.00 89.19 75 CYS A CA 1
ATOM 582 C C . CYS A 1 75 ? -1.187 -2.520 -12.918 1.00 89.19 75 CYS A C 1
ATOM 584 O O . CYS A 1 75 ? -0.977 -2.304 -14.113 1.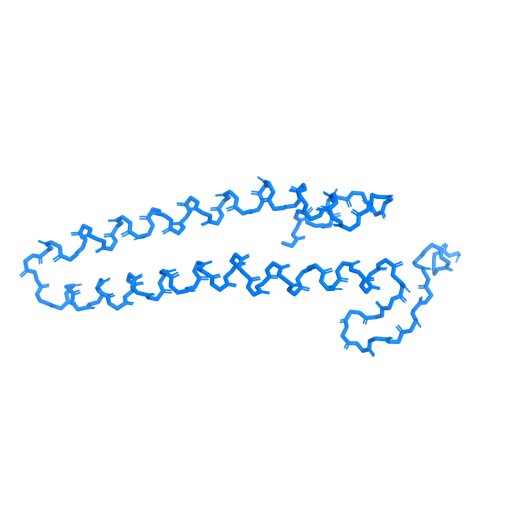00 89.19 75 CYS A O 1
ATOM 586 N N . MET A 1 76 ? -0.436 -1.974 -11.958 1.00 87.00 76 MET A N 1
ATOM 587 C CA . MET A 1 76 ? 0.728 -1.129 -12.238 1.00 87.00 76 MET A CA 1
ATOM 588 C C . MET A 1 76 ? 1.841 -1.895 -12.964 1.00 87.00 76 MET A C 1
ATOM 590 O O . MET A 1 76 ? 2.425 -1.353 -13.902 1.00 87.00 76 MET A O 1
ATOM 594 N N . ALA A 1 77 ? 2.092 -3.154 -12.600 1.00 87.81 77 ALA A N 1
ATOM 595 C CA . ALA A 1 77 ? 3.065 -4.015 -13.274 1.00 87.81 77 ALA A CA 1
ATOM 596 C C . ALA A 1 77 ? 2.708 -4.236 -14.747 1.00 87.81 77 ALA A C 1
ATOM 598 O O . ALA A 1 77 ? 3.549 -4.083 -15.637 1.00 87.81 77 ALA A O 1
ATOM 599 N N . VAL A 1 78 ? 1.437 -4.559 -15.000 1.00 87.06 78 VAL A N 1
ATOM 600 C CA . VAL A 1 78 ? 0.902 -4.762 -16.351 1.00 87.06 78 VAL A CA 1
ATOM 601 C C . VAL A 1 78 ? 0.996 -3.469 -17.156 1.00 87.06 78 VAL A C 1
ATOM 603 O O . VAL A 1 78 ? 1.514 -3.482 -18.271 1.00 87.06 78 VAL A O 1
ATOM 606 N N . SER A 1 79 ? 0.576 -2.344 -16.573 1.00 86.06 79 SER A N 1
ATOM 607 C CA . SER A 1 79 ? 0.657 -1.027 -17.210 1.00 86.06 79 SER A CA 1
ATOM 608 C C . SER A 1 79 ? 2.099 -0.651 -17.568 1.00 86.06 79 SER A C 1
ATOM 610 O O . SER A 1 79 ? 2.364 -0.239 -18.695 1.00 86.06 79 SER A O 1
ATOM 612 N N . GLY A 1 80 ? 3.061 -0.896 -16.671 1.00 84.69 80 GLY A N 1
ATOM 613 C CA . GLY A 1 80 ? 4.481 -0.661 -16.945 1.00 84.69 80 GLY A CA 1
ATOM 614 C C . GLY A 1 80 ? 5.035 -1.534 -18.075 1.00 84.69 80 GLY A C 1
ATOM 615 O O . GLY A 1 80 ? 5.871 -1.084 -18.859 1.00 84.69 80 GLY A O 1
ATOM 616 N N . HIS A 1 81 ? 4.539 -2.764 -18.218 1.00 83.94 81 HIS A N 1
ATOM 617 C CA . HIS A 1 81 ? 4.908 -3.636 -19.333 1.00 83.94 81 HIS A CA 1
ATOM 618 C C . HIS A 1 81 ? 4.279 -3.190 -20.665 1.00 83.94 81 HIS A C 1
ATOM 620 O O . HIS A 1 81 ? 4.908 -3.319 -21.719 1.00 83.94 81 HIS A O 1
ATOM 626 N N . CYS A 1 82 ? 3.069 -2.628 -20.631 1.00 82.12 82 CYS A N 1
ATOM 627 C CA . CYS A 1 82 ? 2.448 -1.980 -21.787 1.00 82.12 82 CYS A CA 1
ATOM 628 C C . CYS A 1 82 ? 3.209 -0.710 -22.202 1.00 82.12 82 CYS A C 1
ATOM 630 O O . CYS A 1 82 ? 3.474 -0.528 -23.391 1.00 82.12 82 CYS A O 1
ATOM 632 N N . GLU A 1 83 ? 3.628 0.110 -21.233 1.00 79.75 83 GLU A N 1
ATOM 633 C CA . GLU A 1 83 ? 4.451 1.312 -21.440 1.00 79.75 83 GLU A CA 1
ATOM 634 C C . GLU A 1 83 ? 5.780 0.951 -22.123 1.00 79.75 83 GLU A C 1
ATOM 636 O O . GLU A 1 83 ? 6.141 1.550 -23.134 1.00 79.75 83 GLU A O 1
ATOM 641 N N . PHE A 1 84 ? 6.456 -0.111 -21.663 1.00 77.69 84 PHE A N 1
ATOM 642 C CA . PHE A 1 84 ? 7.697 -0.599 -22.278 1.00 77.69 84 PHE A CA 1
ATOM 643 C C . PHE A 1 84 ? 7.522 -1.030 -23.747 1.00 77.69 84 PHE A C 1
ATOM 645 O O . PHE A 1 84 ? 8.434 -0.890 -24.561 1.00 77.69 84 PHE A O 1
ATOM 652 N N . LYS A 1 85 ? 6.336 -1.533 -24.116 1.00 78.94 85 LYS A N 1
ATOM 653 C CA . LYS A 1 85 ? 5.997 -1.937 -25.492 1.00 78.94 85 LYS A CA 1
ATOM 654 C C . LYS A 1 85 ? 5.495 -0.778 -26.368 1.00 78.94 85 LYS A C 1
ATOM 656 O O . LYS A 1 85 ? 5.109 -1.033 -27.510 1.00 78.94 85 LYS A O 1
ATOM 661 N N . ASN A 1 86 ? 5.513 0.466 -25.872 1.00 76.75 86 ASN A N 1
ATOM 662 C CA . ASN A 1 86 ? 4.915 1.645 -26.514 1.00 76.75 86 ASN A CA 1
ATOM 663 C C . ASN A 1 86 ? 3.434 1.428 -26.877 1.00 76.75 86 ASN A C 1
ATOM 665 O O . ASN A 1 86 ? 2.975 1.808 -27.955 1.00 76.75 86 ASN A O 1
ATOM 669 N N . LEU A 1 87 ? 2.688 0.755 -25.999 1.00 77.75 87 LEU A N 1
ATOM 670 C CA . LEU A 1 87 ? 1.252 0.553 -26.159 1.00 77.75 87 LEU A CA 1
ATOM 671 C C . LEU A 1 87 ? 0.497 1.618 -25.363 1.00 77.75 87 LEU A C 1
ATOM 673 O O . LEU A 1 87 ? 0.884 1.982 -24.253 1.00 77.75 87 LEU A O 1
ATOM 677 N N . HIS A 1 88 ? -0.611 2.097 -25.915 1.00 77.44 88 HIS A N 1
ATOM 678 C CA . HIS A 1 88 ? -1.501 3.021 -25.233 1.00 77.44 88 HIS A CA 1
ATOM 679 C C . HIS A 1 88 ? -2.075 2.352 -23.975 1.00 77.44 88 HIS A C 1
ATOM 681 O O . HIS A 1 88 ? -2.678 1.286 -24.072 1.00 77.44 88 HIS A O 1
ATOM 687 N N . ALA A 1 89 ? -1.946 2.989 -22.807 1.00 70.19 89 ALA A N 1
ATOM 688 C CA . ALA A 1 89 ? -2.252 2.376 -21.505 1.00 70.19 89 ALA A CA 1
ATOM 689 C C . ALA A 1 89 ? -3.682 1.806 -21.373 1.00 70.19 89 ALA A C 1
ATOM 691 O O . ALA A 1 89 ? -3.891 0.823 -20.673 1.00 70.19 89 ALA A O 1
ATOM 692 N N . ILE A 1 90 ? -4.656 2.423 -22.051 1.00 72.94 90 ILE A N 1
ATOM 693 C CA . ILE A 1 90 ? -6.070 2.005 -22.045 1.00 72.94 90 ILE A CA 1
ATOM 694 C C . ILE A 1 90 ? -6.430 1.140 -23.261 1.00 72.94 90 ILE A C 1
ATOM 696 O O . ILE A 1 90 ? -7.086 0.116 -23.121 1.00 72.94 90 ILE A O 1
ATOM 700 N N . PHE A 1 91 ? -6.023 1.558 -24.463 1.00 73.00 91 PHE A N 1
ATOM 701 C CA . PHE A 1 91 ? -6.500 0.965 -25.714 1.00 73.00 91 PHE A CA 1
ATOM 702 C C . PHE A 1 91 ? -5.572 -0.106 -26.297 1.00 73.00 91 PHE A C 1
ATOM 704 O O . PHE A 1 91 ? -5.952 -0.794 -27.237 1.00 73.00 91 PHE A O 1
ATOM 711 N N . GLY A 1 92 ? -4.345 -0.241 -25.790 1.00 66.94 92 GLY A N 1
ATOM 712 C CA . GLY A 1 92 ? -3.395 -1.255 -26.246 1.00 66.94 92 GLY A CA 1
ATOM 713 C C . GLY A 1 92 ? -2.867 -1.065 -27.673 1.00 66.94 92 GLY A C 1
ATOM 714 O O . GLY A 1 92 ? -2.094 -1.897 -28.137 1.00 66.94 92 GLY A O 1
ATOM 715 N N . TYR A 1 93 ? -3.234 0.007 -28.381 1.00 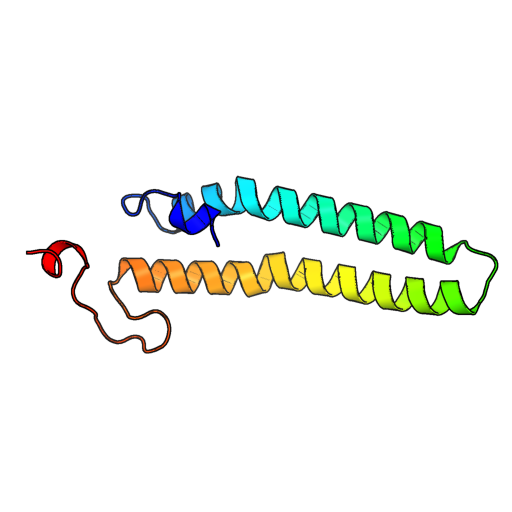77.44 93 TYR A N 1
ATOM 716 C CA . TYR A 1 93 ? -2.672 0.322 -29.697 1.00 77.44 93 TYR A CA 1
ATOM 717 C C . TYR A 1 93 ? -1.225 0.802 -29.577 1.00 77.44 93 TYR A C 1
ATOM 719 O O . TYR A 1 93 ? -0.885 1.502 -28.623 1.00 77.44 93 TYR A O 1
ATOM 727 N N . ARG A 1 94 ? -0.372 0.468 -30.554 1.00 68.81 94 ARG A N 1
ATOM 728 C CA . ARG A 1 94 ? 0.981 1.039 -30.623 1.00 68.81 94 ARG A CA 1
ATOM 729 C C . ARG A 1 94 ? 0.894 2.539 -30.861 1.00 68.81 94 ARG A C 1
ATOM 731 O O . ARG A 1 94 ? 0.320 2.976 -31.856 1.00 68.81 94 ARG A O 1
ATOM 738 N N . VAL A 1 95 ? 1.493 3.300 -29.959 1.00 71.56 95 VAL A N 1
ATOM 739 C CA . VAL A 1 95 ? 1.667 4.745 -30.081 1.00 71.56 95 VAL A CA 1
ATOM 740 C C . VAL A 1 95 ? 3.108 5.049 -30.469 1.00 71.56 95 VAL A C 1
ATOM 742 O O . VAL A 1 95 ? 4.034 4.335 -30.081 1.00 71.56 95 VAL A O 1
ATOM 745 N N . LEU A 1 96 ? 3.297 6.087 -31.286 1.00 64.19 96 LEU A N 1
ATOM 746 C CA . LEU A 1 96 ? 4.630 6.576 -31.627 1.00 64.19 96 LEU A CA 1
ATOM 747 C C . LEU A 1 96 ? 5.326 7.055 -30.341 1.00 64.19 96 LEU A C 1
ATOM 749 O O . LEU A 1 96 ? 4.688 7.737 -29.537 1.00 64.19 96 LEU A O 1
ATOM 753 N N . PRO A 1 97 ? 6.605 6.705 -30.125 1.00 62.81 97 PRO A N 1
ATOM 754 C CA . PRO A 1 97 ? 7.332 7.140 -28.942 1.00 62.81 97 PRO A CA 1
ATOM 755 C C . PRO A 1 97 ? 7.429 8.671 -28.915 1.00 62.81 97 PRO A C 1
ATOM 757 O O . PRO A 1 97 ? 7.711 9.301 -29.937 1.00 62.81 97 PRO A O 1
ATOM 760 N N . GLU A 1 98 ? 7.222 9.269 -27.737 1.00 61.59 98 GLU A N 1
ATOM 761 C CA . GLU A 1 98 ? 7.206 10.729 -27.522 1.00 61.59 98 GLU A CA 1
ATOM 762 C C . GLU A 1 98 ? 8.463 11.434 -28.067 1.00 61.59 98 GLU A C 1
ATOM 764 O O . GLU A 1 98 ? 8.392 12.582 -28.499 1.00 61.59 98 GLU A O 1
ATOM 769 N N . SER A 1 99 ? 9.598 10.725 -28.155 1.00 56.94 99 SER A N 1
ATOM 770 C CA . SER A 1 99 ? 10.851 11.238 -28.726 1.00 56.94 99 SER A CA 1
ATOM 771 C C . SER A 1 99 ? 10.779 11.599 -30.216 1.00 56.94 99 SER A C 1
ATOM 773 O O . SER A 1 99 ? 11.727 12.177 -30.737 1.00 56.94 99 SER A O 1
ATOM 775 N N . VAL A 1 100 ? 9.711 11.217 -30.922 1.00 52.12 100 VAL A N 1
ATOM 776 C CA . VAL A 1 100 ? 9.487 11.536 -32.344 1.00 52.12 100 VAL A CA 1
ATOM 777 C C . VAL A 1 100 ? 8.388 12.595 -32.513 1.00 52.12 100 VAL A C 1
ATOM 779 O O . VAL A 1 100 ? 8.304 13.220 -33.565 1.00 52.12 100 VAL A O 1
ATOM 782 N N . ALA A 1 101 ? 7.566 12.824 -31.482 1.00 50.69 101 ALA A N 1
ATOM 783 C CA . ALA A 1 101 ? 6.475 13.801 -31.507 1.00 50.69 101 ALA A CA 1
ATOM 784 C C . ALA A 1 101 ? 6.946 15.241 -31.228 1.00 50.69 101 ALA A C 1
ATOM 786 O O . ALA A 1 101 ? 6.248 16.189 -31.572 1.00 50.69 101 ALA A O 1
ATOM 787 N N . ILE A 1 102 ? 8.134 15.402 -30.637 1.00 47.06 102 ILE A N 1
ATOM 788 C CA . ILE A 1 102 ? 8.803 16.694 -30.463 1.00 47.06 102 ILE A CA 1
ATOM 789 C C . ILE A 1 102 ? 9.875 16.798 -31.553 1.00 47.06 102 ILE A C 1
ATOM 791 O O . ILE A 1 102 ? 11.016 16.377 -31.356 1.00 47.06 102 ILE A O 1
ATOM 795 N N . LYS A 1 103 ? 9.498 17.303 -32.724 1.00 40.53 103 LYS A N 1
ATOM 796 C CA . LYS A 1 103 ? 10.436 17.717 -33.767 1.00 40.53 103 LYS A CA 1
ATOM 797 C C . LYS A 1 103 ? 10.055 19.097 -34.268 1.00 40.53 103 LYS A C 1
ATOM 799 O O . LYS A 1 103 ? 8.839 19.317 -34.455 1.00 40.53 103 LYS A O 1
#

Secondary structure (DSSP, 8-state):
-HHHHHS-TTS-HHHHHHHHHHHHHHHHHHHHHHHHHHHHHHHTSS-HHHHHHHHHHH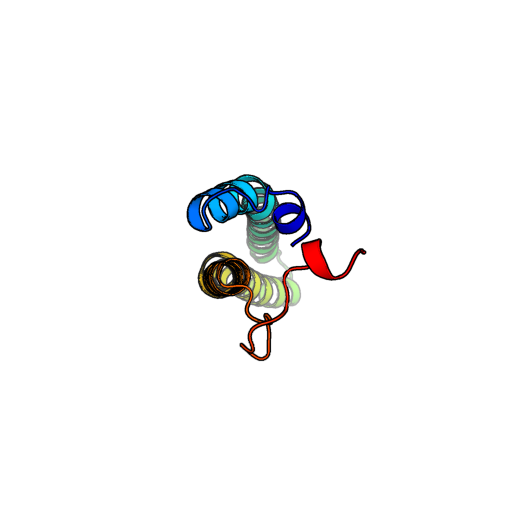HHHHHHHHHIIIIIHHHHHHHHHHHHTTB-TTT-PBPPPHHHH--

pLDDT: mean 83.23, std 11.13, range [40.53, 93.94]

Sequence (103 aa):
LAAWRRTSVKLSVPERMGHMMSEAAVSITITSLTDMLSFWIGIACPFPSVQIFCTYSGLAVCFTYLWHVTFFAACMAVSGHCEFKNLHAIFGYRVLPESVAIK

Radius of gyration: 19.42 Å; chains: 1; bounding box: 38×25×60 Å

Organism: Culex pipiens (NCBI:txid7175)

Foldseek 3Di:
DVLLVVDDLPDDLVVSLVRSCVPPVVVLCVVLVVLLVVLVVQCVDPDPVSNVVSVVSNVVSVVVNVCCVPVVSVLSSVQSVLVNQCADSPPRHRDDPVVVVPD

InterPro domains:
  IPR000731 Sterol-sensing domain [PS50156] (1-78)
  IPR003392 Patched domain-containing protein, SSD domain [PF02460] (2-78)
  IPR051697 Patched domain-containing protein [PTHR10796] (1-99)